Protein AF-A0AA42B272-F1 (afdb_monomer)

pLDDT: mean 90.83, std 8.84, range [62.88, 98.0]

Secondary structure (DSSP, 8-state):
---EEEEEEEEEEEEEETTEEEEEEEEEEEEE-TTS-EEEEE--S----SS---

Foldseek 3Di:
DDWDWPDKDKDWDFDDDPPDTDIDMWMKTWTADPVGDIDIDTDPDDDDDPDDDD

Sequence (54 aa):
GRFEILCLSGTYLLTDNAGSRGRSGALSISLSSPDGRVIGGGVGGTLIAATPVQ

Solvent-accessible surface area (backbone atoms only — not comparable to full-atom values): 3664 Å² total; per-residue (Å²): 136,80,64,48,81,76,44,78,49,71,52,81,43,80,42,84,51,96,89,45,84,46,76,49,68,53,44,37,41,33,33,34,40,90,87,71,50,76,51,70,49,74,62,91,68,92,82,82,77,94,58,95,83,134

Organism: Papaver nudicaule (NCBI:txid74823)

Mean predicted aligned error: 4.99 Å

Radius of gyration: 14.33 Å; Cα contacts (8 Å, |Δi|>4): 78; chains: 1; bounding box: 38×19×33 Å

Nearest PDB structures (foldseek):
  6xyw-assembly1_Bd  TM=5.612E-01  e=1.081E+00  Arabidopsis thaliana
  8f2u-assembly1_E  TM=4.469E-01  e=3.094E-01  Homo sapiens
  7dco-assembly1_v  TM=2.649E-01  e=7.054E+00  Saccharomyces cerevisiae
  5zwo-assembly1_v  TM=2.630E-01  e=8.689E+00  Saccharomyces cerevisiae S288C

Structure (mmCIF, N/CA/C/O backbone):
data_AF-A0AA42B272-F1
#
_entry.id   AF-A0AA42B272-F1
#
loop_
_atom_site.group_PDB
_atom_site.id
_atom_site.type_symbol
_atom_site.label_atom_id
_atom_site.label_alt_id
_atom_site.label_comp_id
_atom_site.label_asym_id
_atom_site.label_entity_id
_atom_site.label_seq_id
_atom_site.pdbx_PDB_ins_code
_atom_site.Cartn_x
_atom_site.Cartn_y
_atom_site.Cartn_z
_atom_site.occupancy
_atom_site.B_iso_or_equiv
_atom_site.auth_seq_id
_atom_site.auth_comp_id
_atom_site.auth_asym_id
_atom_site.auth_atom_id
_atom_site.pdbx_PDB_model_num
ATOM 1 N N . GLY A 1 1 ? -1.507 6.349 9.874 1.00 88.44 1 GLY A N 1
ATOM 2 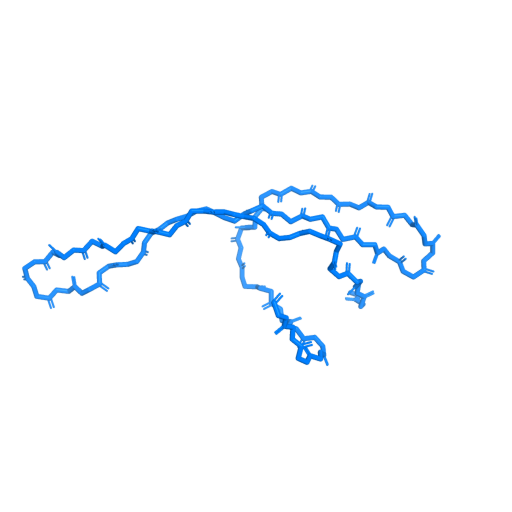C CA . GLY A 1 1 ? -2.347 5.591 10.826 1.00 88.44 1 GLY A CA 1
ATOM 3 C C . GLY A 1 1 ? -2.115 4.103 10.644 1.00 88.44 1 GLY A C 1
ATOM 4 O O . GLY A 1 1 ? -1.414 3.740 9.706 1.00 88.44 1 GLY A O 1
ATOM 5 N N . ARG A 1 2 ? -2.667 3.260 11.525 1.00 94.12 2 ARG A N 1
ATOM 6 C CA . ARG A 1 2 ? -2.726 1.802 11.319 1.00 94.12 2 ARG A CA 1
ATOM 7 C C . ARG A 1 2 ? -4.048 1.459 10.639 1.00 94.12 2 ARG A C 1
ATOM 9 O O . ARG A 1 2 ? -5.078 1.969 11.066 1.00 94.12 2 ARG A O 1
ATOM 16 N N . PHE A 1 3 ? -3.984 0.633 9.606 1.00 96.00 3 PHE A N 1
ATOM 17 C CA . PHE A 1 3 ? -5.125 0.205 8.804 1.00 96.00 3 PHE A CA 1
ATOM 18 C C . PHE A 1 3 ? -5.042 -1.303 8.609 1.00 96.00 3 PHE A C 1
ATOM 20 O O . PHE A 1 3 ? -3.940 -1.860 8.602 1.00 96.00 3 PHE A O 1
ATOM 27 N N . GLU A 1 4 ? -6.187 -1.943 8.434 1.00 96.50 4 GLU A N 1
ATOM 28 C CA . GLU A 1 4 ? -6.255 -3.340 8.020 1.00 96.50 4 GLU A CA 1
ATOM 29 C C . GLU A 1 4 ? -6.246 -3.433 6.495 1.00 96.50 4 GLU A C 1
ATOM 31 O O . GLU A 1 4 ? -6.869 -2.626 5.801 1.00 96.50 4 GLU A O 1
ATOM 36 N N . ILE A 1 5 ? -5.519 -4.417 5.966 1.00 96.12 5 ILE A N 1
ATOM 37 C CA . ILE A 1 5 ? -5.500 -4.700 4.533 1.00 96.12 5 ILE A CA 1
ATOM 38 C C . ILE A 1 5 ? -6.705 -5.579 4.225 1.00 96.12 5 ILE A C 1
ATOM 40 O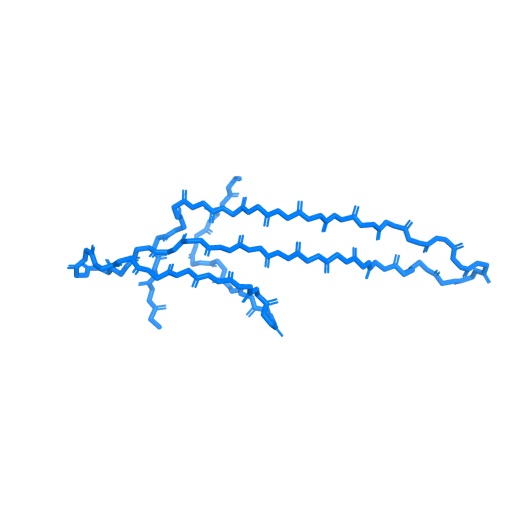 O . ILE A 1 5 ? -6.750 -6.731 4.643 1.00 96.12 5 ILE A O 1
ATOM 44 N N . LEU A 1 6 ? -7.670 -5.037 3.483 1.00 96.38 6 LEU A N 1
ATOM 45 C CA . LEU A 1 6 ? -8.851 -5.788 3.054 1.00 96.38 6 LEU A CA 1
ATOM 46 C C . LEU A 1 6 ? -8.589 -6.539 1.750 1.00 96.38 6 LEU A C 1
ATOM 48 O O . LEU A 1 6 ? -9.040 -7.664 1.564 1.0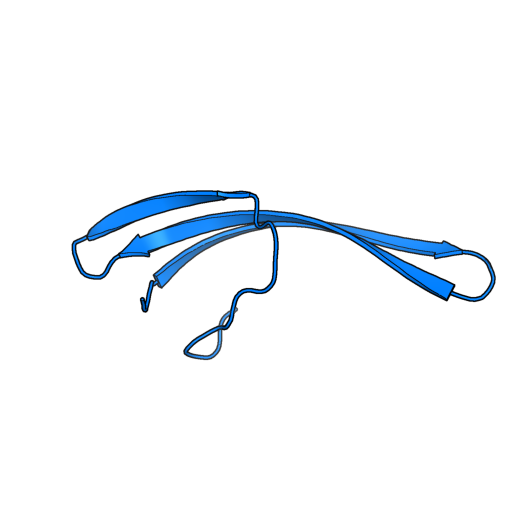0 96.38 6 LEU A O 1
ATOM 52 N N . CYS A 1 7 ? -7.885 -5.888 0.823 1.00 96.25 7 CYS A N 1
ATOM 53 C CA . CYS A 1 7 ? -7.525 -6.461 -0.464 1.00 96.25 7 CYS A CA 1
ATOM 54 C C . CYS A 1 7 ? -6.264 -5.781 -0.997 1.00 96.25 7 CYS A C 1
ATOM 56 O O . CYS A 1 7 ? -6.151 -4.554 -0.961 1.00 96.25 7 CYS A O 1
ATOM 58 N N . LEU A 1 8 ? -5.336 -6.583 -1.512 1.00 95.81 8 LEU A N 1
ATOM 59 C CA . LEU A 1 8 ? -4.151 -6.138 -2.229 1.00 95.81 8 LEU A CA 1
ATOM 60 C C . LEU A 1 8 ? -4.071 -6.935 -3.527 1.00 95.81 8 LEU A C 1
ATOM 62 O O . LEU A 1 8 ? -4.054 -8.163 -3.516 1.00 95.81 8 LEU A O 1
ATOM 66 N N . SER A 1 9 ? -4.025 -6.230 -4.646 1.00 96.38 9 SER A N 1
ATOM 67 C CA . SER A 1 9 ? -3.934 -6.834 -5.969 1.00 96.38 9 SER A CA 1
ATOM 68 C C . SER A 1 9 ? -2.964 -6.050 -6.835 1.00 96.38 9 SER A C 1
ATOM 70 O O . SER A 1 9 ? -2.647 -4.891 -6.562 1.00 96.38 9 SER A O 1
ATOM 72 N N . GLY A 1 10 ? -2.467 -6.681 -7.890 1.00 95.12 10 GLY A N 1
ATOM 73 C CA . GLY A 1 10 ? -1.601 -5.993 -8.826 1.00 95.12 10 GLY A CA 1
ATOM 74 C C . GLY A 1 10 ? -0.906 -6.914 -9.800 1.00 95.12 10 GLY A C 1
ATOM 75 O O . GLY A 1 10 ? -1.175 -8.114 -9.870 1.00 95.12 10 GLY A O 1
ATOM 76 N N . THR A 1 11 ? -0.003 -6.316 -10.560 1.00 94.25 11 THR A N 1
ATOM 77 C CA . THR A 1 11 ? 0.813 -6.996 -11.558 1.00 94.25 11 THR A CA 1
ATOM 78 C C . THR A 1 11 ? 2.280 -6.869 -11.200 1.00 94.25 11 THR A C 1
ATOM 80 O O . THR A 1 11 ? 2.722 -5.882 -10.611 1.00 94.25 11 THR A O 1
ATOM 83 N N . TYR A 1 12 ? 3.044 -7.886 -11.577 1.00 90.88 12 TYR A N 1
ATOM 84 C CA . TYR A 1 12 ? 4.483 -7.914 -11.403 1.00 90.88 12 TYR A CA 1
ATOM 85 C C . TYR A 1 12 ? 5.119 -8.423 -12.687 1.00 90.88 12 TYR A C 1
ATOM 87 O O . TYR A 1 12 ? 4.806 -9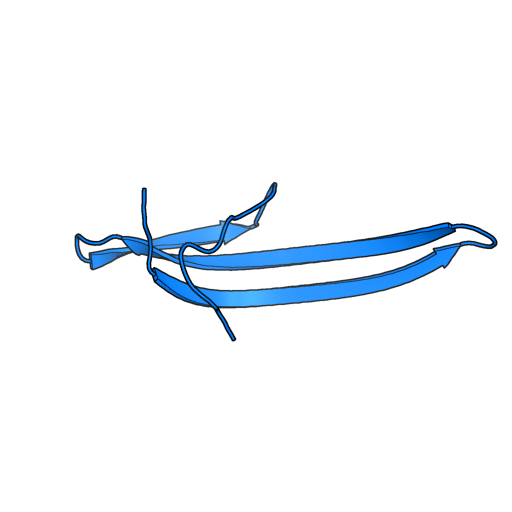.516 -13.159 1.00 90.88 12 TYR A O 1
ATOM 95 N N . LEU A 1 13 ? 6.005 -7.614 -13.250 1.00 90.31 13 LEU A N 1
ATOM 96 C CA . LEU A 1 13 ? 6.741 -7.901 -14.465 1.00 90.31 13 LEU A CA 1
ATOM 97 C C . LEU A 1 13 ? 8.231 -7.887 -14.144 1.00 90.31 13 LEU A C 1
ATOM 99 O O . LEU A 1 13 ? 8.792 -6.897 -13.667 1.00 90.31 13 LEU A O 1
ATOM 103 N N . LEU A 1 14 ? 8.873 -9.016 -14.421 1.00 88.19 14 LEU A N 1
ATOM 104 C CA . LEU A 1 14 ? 10.319 -9.124 -14.398 1.00 88.19 14 LEU A CA 1
ATOM 105 C C . LEU A 1 14 ? 10.827 -8.788 -15.798 1.00 88.19 14 LEU A C 1
ATOM 107 O O . LEU A 1 14 ? 10.490 -9.478 -16.758 1.00 88.19 14 LEU A O 1
ATOM 111 N N . THR A 1 15 ? 11.629 -7.737 -15.918 1.00 81.25 15 THR A N 1
ATOM 112 C CA . THR A 1 15 ? 12.265 -7.386 -17.189 1.00 81.25 15 THR A CA 1
ATOM 113 C C . THR A 1 15 ? 13.734 -7.763 -17.111 1.00 81.25 15 THR A C 1
ATOM 115 O O . THR A 1 15 ? 14.464 -7.231 -16.268 1.00 81.25 15 THR A O 1
ATOM 118 N N . ASP A 1 16 ? 14.164 -8.678 -17.975 1.00 77.06 16 ASP A N 1
ATOM 119 C CA . ASP A 1 16 ? 15.576 -9.014 -18.134 1.00 77.06 16 ASP A CA 1
ATOM 120 C C . ASP A 1 16 ? 16.199 -8.089 -19.185 1.00 77.06 16 ASP A C 1
ATOM 122 O O . ASP A 1 16 ? 16.108 -8.332 -20.387 1.00 77.06 16 ASP A O 1
ATOM 126 N N . ASN A 1 17 ? 16.782 -6.979 -18.733 1.00 68.06 17 ASN A N 1
ATOM 127 C CA . ASN A 1 17 ? 17.523 -6.074 -19.602 1.00 68.06 17 ASN A CA 1
ATOM 128 C C . ASN A 1 17 ? 19.008 -6.395 -19.457 1.00 68.06 17 ASN A C 1
ATOM 130 O O . ASN A 1 17 ? 19.646 -5.838 -18.573 1.00 68.06 17 ASN A O 1
ATOM 134 N N . ALA A 1 18 ? 19.534 -7.298 -20.292 1.00 68.44 18 ALA A N 1
ATOM 135 C CA . ALA A 1 18 ? 20.961 -7.548 -20.566 1.00 68.44 18 ALA A CA 1
ATOM 136 C C . ALA A 1 18 ? 21.967 -6.939 -19.550 1.00 68.44 18 ALA A C 1
ATOM 138 O O . ALA A 1 18 ? 22.758 -6.062 -19.895 1.00 68.44 18 ALA A O 1
ATOM 139 N N . GLY A 1 19 ? 21.917 -7.382 -18.284 1.00 67.62 19 GLY A N 1
ATOM 140 C CA . GLY A 1 19 ? 22.808 -6.929 -17.202 1.00 67.62 19 GLY A CA 1
ATOM 141 C C . GLY A 1 19 ? 22.143 -6.264 -15.985 1.00 67.62 19 GLY A C 1
ATOM 142 O O . GLY A 1 19 ? 22.758 -6.239 -14.920 1.00 67.62 19 GLY A O 1
ATOM 143 N N . SER A 1 20 ? 20.895 -5.788 -16.071 1.00 62.88 20 SER A N 1
ATOM 144 C CA . SER A 1 20 ? 20.126 -5.298 -14.917 1.00 62.88 20 SER A CA 1
ATOM 145 C C . SER A 1 20 ? 18.754 -5.978 -14.826 1.00 62.88 20 SER A C 1
ATOM 147 O O . SER A 1 20 ? 17.974 -6.023 -15.779 1.00 62.88 20 SER A O 1
ATOM 149 N N . ARG A 1 21 ? 18.449 -6.547 -13.651 1.00 73.25 21 ARG A N 1
ATOM 150 C CA . ARG A 1 21 ? 17.112 -7.083 -13.358 1.00 73.25 21 ARG A CA 1
ATOM 151 C C . ARG A 1 21 ? 16.203 -5.929 -12.963 1.00 73.25 21 ARG A C 1
ATOM 153 O O . ARG A 1 21 ? 16.179 -5.528 -11.799 1.00 73.25 21 ARG A O 1
ATOM 160 N N . GLY A 1 22 ? 15.458 -5.419 -13.935 1.00 77.12 22 GLY A N 1
ATOM 161 C CA . GLY A 1 22 ? 14.362 -4.490 -13.693 1.00 77.12 22 GLY A CA 1
ATOM 162 C C . GLY A 1 22 ? 13.139 -5.221 -13.140 1.00 77.12 22 GL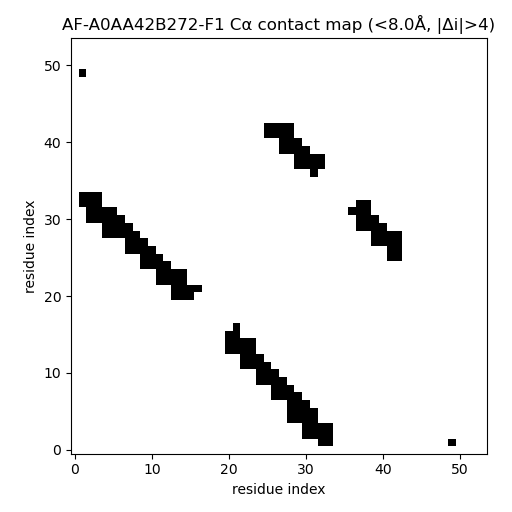Y A C 1
ATOM 163 O O . GLY A 1 22 ? 12.870 -6.377 -13.480 1.00 77.12 22 GLY A O 1
ATOM 164 N N . ARG A 1 23 ? 12.401 -4.547 -12.261 1.00 83.12 23 ARG A N 1
ATOM 165 C CA . ARG A 1 23 ? 11.102 -4.998 -11.758 1.00 83.12 23 ARG A CA 1
ATOM 166 C C . ARG A 1 23 ? 10.120 -3.863 -11.984 1.00 83.12 23 ARG A C 1
ATOM 168 O O . ARG A 1 23 ? 10.371 -2.751 -11.522 1.00 83.12 23 ARG A O 1
ATOM 175 N N . SER A 1 24 ? 9.042 -4.131 -12.703 1.00 86.56 24 SER A N 1
ATOM 176 C CA . SER A 1 24 ? 7.965 -3.172 -12.946 1.00 86.56 24 SER A CA 1
ATOM 177 C C . SER A 1 24 ? 6.617 -3.797 -12.602 1.00 86.56 24 SER A C 1
ATOM 179 O O . SER A 1 24 ? 6.501 -5.008 -12.419 1.00 86.56 24 SER A O 1
ATOM 181 N N . GLY A 1 25 ? 5.593 -2.968 -12.438 1.00 91.06 25 GLY A N 1
ATOM 182 C CA . GLY A 1 25 ? 4.275 -3.418 -12.013 1.00 91.06 25 GLY A CA 1
ATOM 183 C C . GLY A 1 25 ? 3.476 -2.292 -11.381 1.00 91.06 25 GLY A C 1
ATOM 184 O O . GLY A 1 25 ? 3.998 -1.201 -11.143 1.00 91.06 25 GLY A O 1
ATOM 185 N N . ALA A 1 26 ? 2.208 -2.571 -11.110 1.00 94.25 26 ALA A N 1
ATOM 186 C CA . ALA A 1 26 ? 1.324 -1.668 -10.393 1.00 94.25 26 ALA A CA 1
ATOM 187 C C . ALA A 1 26 ? 0.582 -2.449 -9.314 1.00 94.25 26 ALA A C 1
ATOM 189 O O . ALA A 1 26 ? 0.162 -3.584 -9.541 1.00 94.25 26 ALA A O 1
ATOM 190 N N . LEU A 1 27 ? 0.411 -1.826 -8.152 1.00 95.75 27 LEU A N 1
ATOM 191 C CA . LEU A 1 27 ? -0.383 -2.362 -7.056 1.00 95.75 27 LEU A CA 1
ATOM 192 C C . LEU A 1 27 ? -1.592 -1.457 -6.819 1.00 95.75 27 LEU A C 1
ATOM 194 O O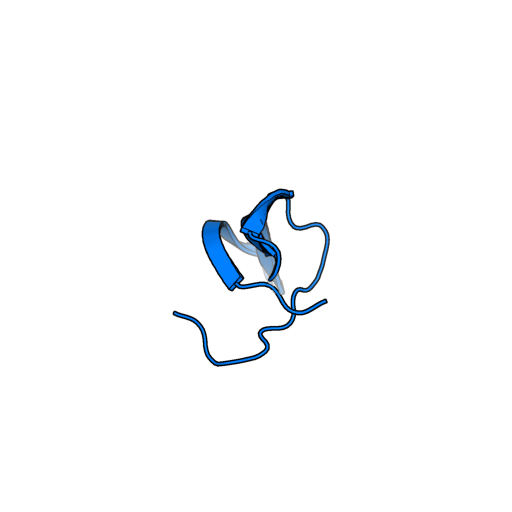 . LEU A 1 27 ? -1.481 -0.228 -6.860 1.00 95.75 27 LEU A O 1
ATOM 198 N N . SER A 1 28 ? -2.724 -2.078 -6.522 1.00 97.06 28 SER A N 1
ATOM 199 C CA . SER A 1 28 ? -3.932 -1.445 -6.003 1.00 97.06 28 SER A CA 1
ATOM 200 C C . SER A 1 28 ? -4.300 -2.059 -4.661 1.00 97.06 28 SER A C 1
ATOM 202 O O . SER A 1 28 ? -4.131 -3.261 -4.451 1.00 97.06 28 SER A O 1
ATOM 204 N N . ILE A 1 29 ? -4.812 -1.238 -3.750 1.00 97.62 29 ILE A N 1
ATOM 205 C CA . ILE A 1 29 ? -5.099 -1.650 -2.376 1.00 97.62 29 ILE A CA 1
ATOM 206 C C . ILE A 1 29 ? -6.451 -1.117 -1.907 1.00 97.62 29 ILE A C 1
ATOM 208 O O . ILE A 1 29 ? -6.879 -0.040 -2.323 1.00 97.62 29 ILE A O 1
ATOM 212 N N . SER A 1 30 ? -7.110 -1.871 -1.030 1.00 97.88 30 SER A N 1
ATOM 213 C CA . SER A 1 30 ? -8.245 -1.431 -0.213 1.00 97.88 30 SER A CA 1
ATOM 214 C C . SER A 1 30 ? -7.918 -1.637 1.264 1.00 97.88 30 SER A C 1
ATOM 216 O O . SER A 1 30 ? -7.449 -2.707 1.658 1.00 97.88 30 SER A O 1
ATOM 218 N N . LEU A 1 31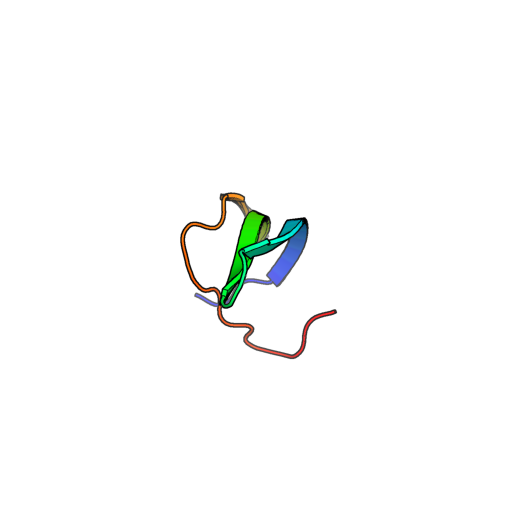 ? -8.163 -0.610 2.072 1.00 97.31 31 LEU A N 1
ATOM 219 C CA . LEU A 1 31 ? -7.820 -0.542 3.488 1.00 97.31 31 LEU A CA 1
ATOM 220 C C . LEU A 1 31 ? -9.045 -0.170 4.323 1.00 97.31 31 LEU A C 1
ATOM 222 O O . LEU A 1 31 ? -9.813 0.702 3.912 1.00 97.31 31 LEU A O 1
ATOM 226 N N . SER A 1 32 ? -9.180 -0.756 5.513 1.00 98.00 32 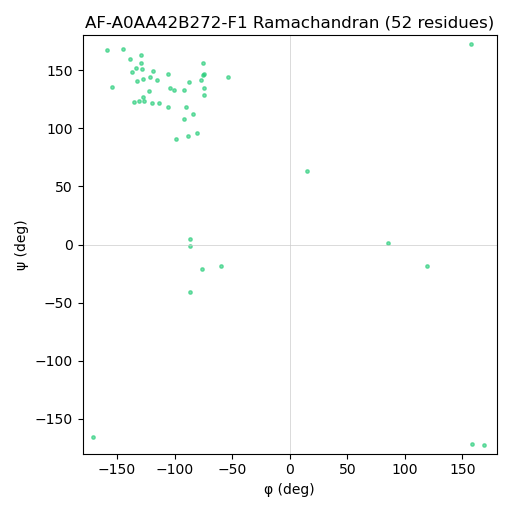SER A N 1
ATOM 227 C CA . SER A 1 32 ? -10.107 -0.284 6.546 1.00 98.00 32 SER A CA 1
ATOM 228 C C . SER A 1 32 ? -9.374 0.526 7.611 1.00 98.00 32 SER A C 1
ATOM 230 O O . SER A 1 32 ? -8.328 0.144 8.143 1.00 98.00 32 SER A O 1
ATOM 232 N N . SER A 1 33 ? -9.950 1.674 7.936 1.00 96.31 33 SER A N 1
ATOM 233 C CA . SER A 1 33 ? -9.604 2.462 9.111 1.00 96.31 33 SER A CA 1
ATOM 234 C C . SER A 1 33 ? -10.179 1.816 10.379 1.00 96.31 33 SER A C 1
ATOM 236 O O . SER A 1 33 ? -11.216 1.154 10.308 1.00 96.31 33 SER A O 1
ATOM 238 N N . PRO A 1 34 ? -9.598 2.075 11.566 1.00 95.81 34 PRO A N 1
ATOM 239 C CA . PRO A 1 34 ? -10.162 1.610 12.838 1.00 95.81 34 PRO A CA 1
ATOM 240 C C . PRO A 1 34 ? -11.583 2.120 13.132 1.00 95.81 34 PRO A C 1
ATOM 242 O O . PRO A 1 34 ? -12.274 1.550 13.966 1.00 95.81 34 PRO A O 1
ATOM 245 N N . ASP A 1 35 ? -12.022 3.190 12.461 1.00 95.88 35 ASP A N 1
ATOM 246 C CA . ASP A 1 35 ? -13.384 3.734 12.544 1.00 95.88 35 ASP A CA 1
ATOM 247 C C . ASP A 1 35 ? -14.375 3.069 11.564 1.00 95.88 35 ASP A C 1
ATOM 249 O O . ASP A 1 35 ? -15.522 3.501 11.458 1.00 95.88 35 ASP A O 1
ATOM 253 N N . GLY A 1 36 ? -13.944 2.035 10.832 1.00 95.31 36 GLY A N 1
ATOM 254 C CA . GLY A 1 36 ? -14.767 1.281 9.884 1.00 95.31 36 GLY A CA 1
ATOM 255 C C . GLY A 1 36 ? -14.860 1.885 8.481 1.00 95.31 36 GLY A C 1
ATOM 256 O O . GLY A 1 36 ? -15.533 1.316 7.620 1.00 95.31 36 GLY A O 1
ATOM 257 N N . ARG A 1 37 ? -14.195 3.015 8.202 1.00 97.19 37 ARG A N 1
ATOM 258 C CA . ARG A 1 37 ? -14.183 3.603 6.851 1.00 97.19 37 ARG A CA 1
ATOM 259 C C . ARG A 1 37 ? -13.240 2.846 5.926 1.00 97.19 37 ARG A C 1
ATOM 261 O O . ARG A 1 37 ? -12.139 2.480 6.328 1.00 97.19 37 ARG A O 1
ATOM 268 N N . VAL A 1 38 ? -13.643 2.690 4.666 1.00 98.00 38 VAL A N 1
ATOM 269 C CA . VAL A 1 38 ? -12.828 2.048 3.628 1.00 98.00 38 VAL A CA 1
ATOM 270 C C . VAL A 1 38 ? -12.234 3.096 2.696 1.00 98.00 38 VAL A C 1
ATOM 272 O O . VAL A 1 38 ? -12.932 4.004 2.243 1.00 98.00 38 VAL A O 1
ATOM 275 N N . ILE A 1 39 ? -10.947 2.950 2.393 1.00 97.12 39 ILE A N 1
ATOM 276 C CA . ILE A 1 39 ? -10.233 3.739 1.385 1.00 97.12 39 ILE A CA 1
ATOM 277 C C . ILE A 1 39 ? -9.502 2.804 0.424 1.00 97.12 39 ILE A C 1
ATOM 279 O O . ILE A 1 39 ? -9.085 1.715 0.812 1.00 97.12 39 ILE A O 1
ATOM 283 N N . GLY A 1 40 ? -9.313 3.223 -0.824 1.00 97.25 40 GLY A N 1
ATOM 284 C CA . GLY A 1 40 ? -8.578 2.425 -1.798 1.00 97.25 40 GLY A CA 1
ATOM 285 C C . GLY A 1 40 ? -8.037 3.240 -2.964 1.00 97.25 40 GLY A C 1
ATOM 286 O O . GLY A 1 40 ? -8.389 4.407 -3.137 1.00 97.25 40 GLY A O 1
ATOM 287 N N . GLY A 1 41 ? -7.151 2.623 -3.742 1.00 98.00 41 GLY A N 1
ATOM 288 C CA . GLY A 1 41 ? -6.509 3.252 -4.896 1.00 98.00 41 GLY A CA 1
ATOM 289 C C . GLY A 1 41 ? -5.194 2.585 -5.295 1.00 98.00 41 GLY A C 1
ATOM 290 O O . GLY A 1 41 ? -4.839 1.520 -4.789 1.00 98.00 41 GLY A O 1
ATOM 291 N N . GLY A 1 42 ? -4.479 3.222 -6.224 1.00 97.19 42 GLY A N 1
ATOM 292 C CA . GLY A 1 42 ? -3.139 2.807 -6.636 1.00 97.19 42 GLY A CA 1
ATOM 293 C C . GLY A 1 42 ? -2.078 3.143 -5.587 1.00 97.19 42 GLY A C 1
ATOM 294 O O . GLY A 1 42 ? -2.166 4.159 -4.895 1.00 97.19 42 GLY A O 1
ATOM 295 N N . VAL A 1 43 ? -1.056 2.300 -5.483 1.00 95.56 43 VAL A N 1
ATOM 296 C CA . VAL A 1 43 ? 0.055 2.490 -4.546 1.00 95.56 43 VAL A CA 1
ATOM 297 C C . VAL A 1 43 ? 1.183 3.263 -5.233 1.00 95.56 43 VAL A C 1
ATOM 299 O O . VAL A 1 43 ? 1.878 2.731 -6.093 1.00 95.56 43 VAL A O 1
ATOM 302 N N . GLY A 1 44 ? 1.371 4.528 -4.848 1.00 93.25 44 GLY A N 1
ATOM 303 C CA . GLY A 1 44 ? 2.405 5.406 -5.417 1.00 93.25 44 GLY A CA 1
ATOM 304 C C . GLY A 1 44 ? 3.790 5.310 -4.760 1.00 93.25 44 GLY A C 1
ATOM 305 O O . GLY A 1 44 ? 4.699 6.026 -5.167 1.00 93.25 44 GLY A O 1
ATOM 306 N N . GLY A 1 45 ? 3.964 4.476 -3.730 1.00 90.38 45 GLY A N 1
ATOM 307 C CA . GLY A 1 45 ? 5.208 4.372 -2.961 1.00 90.38 45 GLY A CA 1
ATOM 308 C C . GLY A 1 45 ? 5.208 3.198 -1.980 1.00 90.38 45 GLY A C 1
ATOM 309 O O . GLY A 1 45 ? 4.372 2.305 -2.066 1.00 90.38 45 GLY A O 1
ATOM 310 N N . THR A 1 46 ? 6.145 3.180 -1.035 1.00 91.25 46 THR A N 1
ATOM 311 C CA . THR A 1 46 ? 6.274 2.065 -0.083 1.00 91.25 46 THR A CA 1
ATOM 312 C C . THR A 1 46 ? 5.172 2.085 0.977 1.00 91.25 46 THR A C 1
ATOM 314 O O . THR A 1 46 ? 4.911 3.114 1.598 1.00 91.25 46 THR A O 1
ATOM 317 N N . LEU A 1 47 ? 4.585 0.917 1.243 1.00 90.94 47 LEU A N 1
ATOM 318 C CA . LEU A 1 47 ? 3.742 0.665 2.411 1.00 90.94 47 LEU A CA 1
ATOM 319 C C . LEU A 1 47 ? 4.510 -0.189 3.423 1.00 90.94 47 LEU A C 1
ATOM 321 O O . LEU A 1 47 ? 5.315 -1.036 3.042 1.00 90.94 47 LEU A O 1
ATOM 325 N N . ILE A 1 48 ? 4.257 0.029 4.714 1.00 94.69 48 ILE A N 1
ATOM 326 C CA . ILE A 1 48 ? 4.896 -0.715 5.805 1.00 94.69 48 ILE A CA 1
ATOM 327 C C . ILE A 1 48 ? 3.827 -1.542 6.510 1.00 94.69 48 ILE A C 1
ATOM 329 O O . ILE A 1 48 ? 2.853 -0.993 7.027 1.00 94.69 48 ILE A O 1
ATOM 333 N N . ALA A 1 49 ? 4.020 -2.858 6.547 1.00 94.50 49 ALA A N 1
ATOM 334 C CA . ALA A 1 49 ? 3.145 -3.754 7.283 1.00 94.50 49 ALA A CA 1
ATOM 335 C C . ALA A 1 49 ? 3.415 -3.629 8.791 1.00 94.50 49 ALA A C 1
ATOM 337 O O . ALA A 1 49 ? 4.558 -3.710 9.240 1.00 94.50 49 ALA A O 1
ATOM 338 N N . ALA A 1 50 ? 2.361 -3.419 9.583 1.00 93.81 50 ALA A N 1
ATOM 339 C CA . ALA A 1 50 ? 2.474 -3.347 11.042 1.00 93.81 50 ALA A CA 1
ATOM 340 C C . ALA A 1 50 ? 2.652 -4.733 11.693 1.00 93.81 50 ALA A C 1
ATOM 342 O O . ALA A 1 50 ? 3.117 -4.829 12.827 1.00 93.81 50 ALA A O 1
ATOM 343 N N . THR A 1 51 ? 2.265 -5.787 10.976 1.00 92.81 51 THR A N 1
ATOM 344 C CA . THR A 1 51 ? 2.309 -7.206 11.352 1.00 92.81 51 THR A CA 1
ATOM 345 C C . THR A 1 51 ? 2.632 -8.036 10.103 1.00 92.81 51 THR A C 1
ATOM 347 O O . THR A 1 51 ? 2.559 -7.494 8.998 1.00 92.81 51 THR A O 1
ATOM 350 N N . PRO A 1 52 ? 2.966 -9.336 10.224 1.00 94.62 52 PRO A N 1
ATOM 351 C CA . PRO A 1 52 ? 3.032 -10.222 9.063 1.00 94.62 52 PRO A CA 1
ATOM 352 C C . PRO A 1 52 ? 1.729 -10.187 8.247 1.00 94.62 52 PRO A C 1
ATOM 354 O O . PRO A 1 52 ? 0.645 -10.063 8.817 1.00 94.62 52 PRO A O 1
ATOM 357 N N . VAL A 1 53 ? 1.855 -10.288 6.924 1.00 92.56 53 VAL A N 1
ATOM 358 C CA . VAL A 1 53 ? 0.755 -10.321 5.944 1.00 92.56 53 VAL A CA 1
ATOM 359 C C . VAL A 1 53 ? 0.953 -11.525 5.021 1.00 92.56 53 VAL A C 1
ATOM 361 O O . VAL A 1 53 ? 2.083 -12.008 4.900 1.00 92.56 53 VAL A O 1
ATOM 364 N N . GLN A 1 54 ? -0.1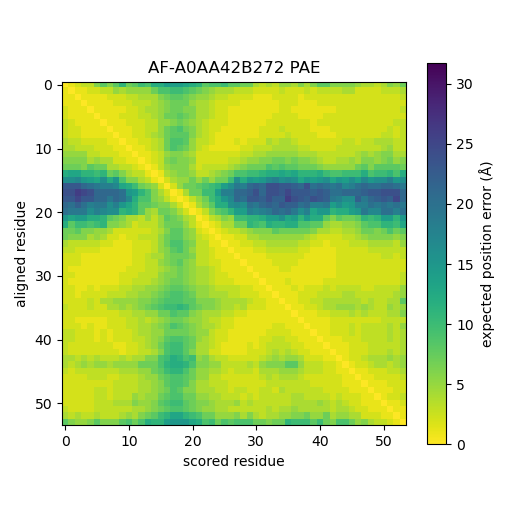21 -12.017 4.401 1.00 83.50 54 GLN A N 1
ATOM 365 C CA . GLN A 1 54 ? -0.102 -13.144 3.459 1.00 83.50 54 GLN A CA 1
ATOM 366 C C . GLN A 1 54 ? -0.657 -12.726 2.103 1.00 83.50 54 GLN A C 1
ATOM 368 O O . GLN A 1 54 ? -1.594 -11.897 2.093 1.00 83.50 54 GLN A O 1
#

InterPro domains:
  IPR005175 PPC domain [PF03479] (1-54)
  IPR005175 PPC domain [PS51742] (1-54)
  IPR039605 AT-hook motif nuclear-localized protein [PTHR31500] (1-54)